Protein AF-A0A1J5J2H8-F1 (afdb_monomer)

Solvent-accessible surface area (backbone atoms only — not comparable to full-atom values): 5891 Å² total; per-residue (Å²): 134,50,74,67,51,59,46,52,61,62,56,69,70,75,77,83,62,90,72,64,55,72,67,55,47,54,51,51,39,74,70,46,85,51,73,71,57,30,41,55,38,49,52,54,50,43,48,73,78,53,73,63,58,43,62,58,54,9,65,80,56,78,49,48,40,72,53,47,51,49,51,51,53,41,31,56,76,46,34,78,63,56,74,44,87,82,64,69,72,77,91,66,86,71,82,130

Radius of gyration: 14.27 Å; Cα contacts (8 Å, |Δi|>4): 78; chains: 1; bounding box: 27×40×36 Å

Secondary structure (DSSP, 8-state):
--HHHHHHHHHTSPPPP-SS-HHHHHHHHHHS-SHHHHHHHHHHHHHHHS---HHHHHHHHT--HHHHHHHHHHHHHHGGGGG-TT----S-----

Sequence (96 aa):
MDVDDLLMEQLETISIEDHLSLDEVIINMKRRPGFLAIQKWLVIYNFIVHPRPLSQIAMDTSLSAATVYRILVDYNRFGPEAFDVNRTRPVHAVAS

Structure (mmCIF, N/CA/C/O backbone):
data_AF-A0A1J5J2H8-F1
#
_entry.id   AF-A0A1J5J2H8-F1
#
loop_
_atom_site.group_PDB
_atom_site.id
_atom_site.type_symbol
_atom_site.label_atom_id
_atom_site.label_alt_id
_atom_site.label_comp_id
_atom_site.label_asym_id
_atom_site.label_entity_id
_atom_site.label_seq_id
_atom_site.pdbx_PDB_ins_code
_atom_site.Cartn_x
_atom_site.Cartn_y
_atom_site.Cartn_z
_atom_site.occupancy
_atom_site.B_iso_or_equiv
_atom_site.auth_seq_id
_atom_site.auth_comp_id
_atom_site.auth_asym_id
_atom_site.auth_atom_id
_atom_site.pdbx_PDB_model_num
ATOM 1 N N . MET A 1 1 ? 13.438 -18.115 -20.153 1.00 55.03 1 MET A N 1
ATOM 2 C CA . MET A 1 1 ? 12.393 -17.343 -19.467 1.00 55.03 1 MET A CA 1
ATOM 3 C C . MET A 1 1 ? 12.865 -17.229 -18.042 1.00 55.03 1 MET A C 1
ATOM 5 O O . MET A 1 1 ? 12.967 -18.255 -17.373 1.00 55.03 1 MET A O 1
ATOM 9 N N . ASP A 1 2 ? 13.346 -16.049 -17.674 1.00 66.88 2 ASP A N 1
ATOM 10 C CA . ASP A 1 2 ? 14.008 -15.839 -16.392 1.00 66.88 2 ASP A CA 1
ATOM 11 C C . ASP A 1 2 ? 12.987 -15.858 -15.246 1.00 66.88 2 ASP A C 1
ATOM 13 O O . ASP A 1 2 ? 11.798 -15.613 -15.448 1.0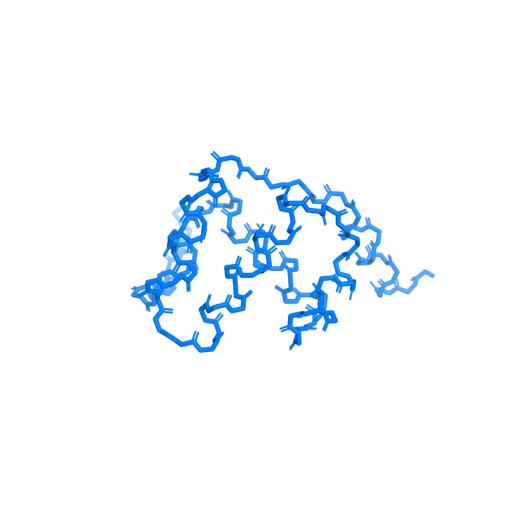0 66.88 2 ASP A O 1
ATOM 17 N N . VAL A 1 3 ? 13.424 -16.183 -14.026 1.00 57.25 3 VAL A N 1
ATOM 18 C CA . VAL A 1 3 ? 12.536 -16.158 -12.844 1.00 57.25 3 VAL A CA 1
ATOM 19 C C . VAL A 1 3 ? 11.971 -14.750 -12.636 1.00 57.25 3 VAL A C 1
ATOM 21 O O . VAL A 1 3 ? 10.814 -14.605 -12.252 1.00 57.25 3 VAL A O 1
ATOM 24 N N . ASP A 1 4 ? 12.764 -13.728 -12.960 1.00 59.84 4 ASP A N 1
ATOM 25 C CA . ASP A 1 4 ? 12.326 -12.336 -12.969 1.00 59.84 4 ASP A CA 1
ATOM 26 C C . ASP A 1 4 ? 11.248 -1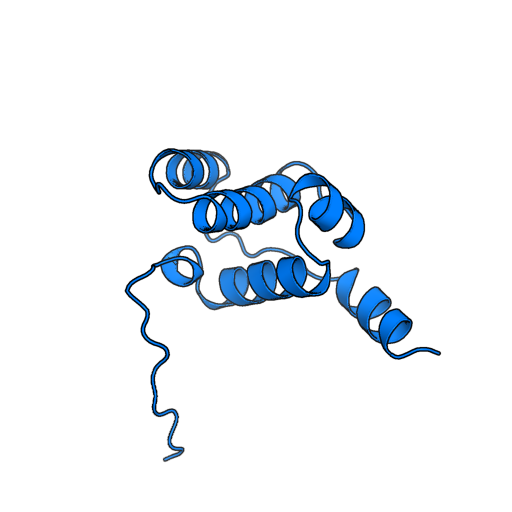2.068 -14.034 1.00 59.84 4 ASP A C 1
ATOM 28 O O . ASP A 1 4 ? 10.312 -11.330 -13.740 1.00 59.84 4 ASP A O 1
ATOM 32 N N . ASP A 1 5 ? 11.297 -12.718 -15.205 1.00 57.59 5 ASP A N 1
ATOM 33 C CA . ASP A 1 5 ? 10.255 -12.601 -16.242 1.00 57.59 5 ASP A CA 1
ATOM 34 C C . ASP A 1 5 ? 8.946 -13.281 -15.820 1.00 57.59 5 ASP A C 1
ATOM 36 O O . ASP A 1 5 ? 7.872 -12.714 -15.995 1.00 57.59 5 ASP A O 1
ATOM 40 N N . LEU A 1 6 ? 9.019 -14.478 -15.220 1.00 59.75 6 LEU A N 1
ATOM 41 C CA . LEU A 1 6 ? 7.836 -15.195 -14.723 1.00 59.75 6 LEU A CA 1
ATOM 42 C C . LEU A 1 6 ? 7.168 -14.425 -13.573 1.00 59.75 6 LEU A C 1
ATOM 44 O O . LEU A 1 6 ? 5.942 -14.390 -13.459 1.00 59.75 6 LEU A O 1
ATOM 48 N N . LEU A 1 7 ? 7.979 -13.796 -12.716 1.00 60.81 7 LEU A N 1
ATOM 49 C CA . LEU A 1 7 ? 7.477 -12.871 -11.711 1.00 60.81 7 LEU A CA 1
ATOM 50 C C . LEU A 1 7 ? 6.865 -11.644 -12.390 1.00 60.81 7 LEU A C 1
ATOM 52 O O . LEU A 1 7 ? 5.732 -11.326 -12.068 1.00 60.81 7 LEU A O 1
ATOM 56 N N . MET A 1 8 ? 7.527 -10.997 -13.356 1.00 58.06 8 MET A N 1
ATOM 57 C CA . MET A 1 8 ? 6.964 -9.846 -14.085 1.00 58.06 8 MET A CA 1
ATOM 58 C C . MET A 1 8 ? 5.599 -10.140 -14.717 1.00 58.06 8 MET A C 1
ATOM 60 O O . MET A 1 8 ? 4.701 -9.311 -14.599 1.00 58.06 8 MET A O 1
ATOM 64 N N . GLU A 1 9 ? 5.409 -11.324 -15.295 1.00 59.59 9 GLU A N 1
ATOM 65 C CA . GLU A 1 9 ? 4.140 -11.733 -15.908 1.00 59.59 9 GLU A CA 1
ATOM 66 C C . GLU A 1 9 ? 3.029 -11.958 -14.860 1.00 59.59 9 GLU A C 1
ATOM 68 O O . GLU A 1 9 ? 1.891 -11.536 -15.053 1.00 59.59 9 GLU A O 1
ATOM 73 N N . GLN A 1 10 ? 3.348 -12.529 -13.687 1.00 53.47 10 GLN A N 1
ATOM 74 C CA . GLN A 1 10 ? 2.391 -12.616 -12.568 1.00 53.47 10 GLN A CA 1
ATOM 75 C C . GLN A 1 10 ? 2.116 -11.260 -11.893 1.00 53.47 10 GLN A C 1
ATOM 77 O O . GLN A 1 10 ? 1.063 -11.068 -11.281 1.00 53.47 10 GLN A O 1
ATOM 82 N N . LEU A 1 11 ? 3.055 -10.316 -11.991 1.00 55.69 11 LEU A N 1
ATOM 83 C CA . LEU A 1 11 ? 2.950 -8.966 -11.434 1.00 55.69 11 LEU A CA 1
ATOM 84 C C . LEU A 1 11 ? 2.019 -8.059 -12.267 1.00 55.69 11 LEU A C 1
ATOM 86 O O . LEU A 1 11 ? 1.588 -7.027 -11.750 1.00 55.69 11 LEU A O 1
ATOM 90 N N . GLU A 1 12 ? 1.672 -8.427 -13.508 1.00 62.75 12 GLU A N 1
ATOM 91 C CA . GLU A 1 12 ? 0.784 -7.643 -14.386 1.00 62.75 12 GLU A CA 1
ATOM 92 C C . GLU A 1 12 ? -0.716 -7.796 -14.082 1.00 62.75 12 GLU A C 1
ATOM 94 O O . GLU A 1 12 ? -1.503 -6.945 -14.493 1.00 62.75 12 GLU A O 1
ATOM 99 N N . THR A 1 13 ? -1.139 -8.825 -13.339 1.00 70.06 13 THR A N 1
ATOM 100 C CA . THR A 1 1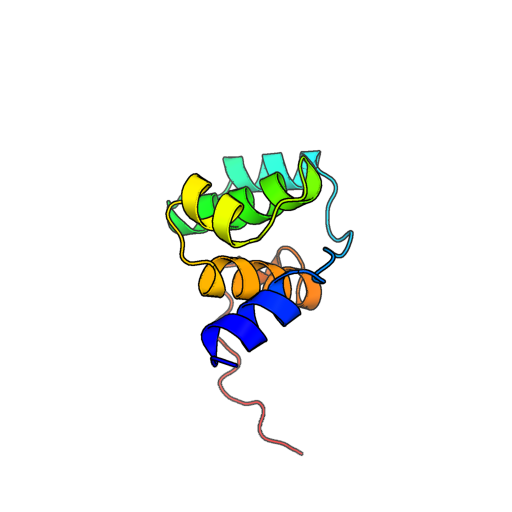3 ? -2.572 -9.167 -13.209 1.00 70.06 13 THR A CA 1
ATOM 101 C C . THR A 1 13 ? -3.169 -8.969 -11.817 1.00 70.06 13 THR A C 1
ATOM 103 O O . THR A 1 13 ? -4.294 -9.405 -11.572 1.00 70.06 13 THR A O 1
ATOM 106 N N . ILE A 1 14 ? -2.451 -8.359 -10.869 1.00 79.62 14 ILE A N 1
ATOM 107 C CA . ILE A 1 14 ? -3.022 -8.111 -9.540 1.00 79.62 14 ILE A CA 1
ATOM 108 C C . ILE A 1 14 ? -4.113 -7.036 -9.636 1.00 79.62 14 ILE A C 1
ATOM 110 O O . ILE A 1 14 ? -3.878 -5.961 -10.169 1.00 79.62 14 ILE A O 1
ATOM 114 N N . SER A 1 15 ? -5.312 -7.317 -9.131 1.00 82.25 15 SER A N 1
ATOM 115 C CA . SER A 1 15 ? -6.349 -6.312 -8.863 1.00 82.25 15 SER A CA 1
ATOM 116 C C . SER A 1 15 ? -6.402 -6.048 -7.365 1.00 82.25 15 SER A C 1
ATOM 118 O O . SER A 1 15 ? -6.066 -6.936 -6.582 1.00 82.25 15 SER A O 1
ATOM 120 N N . ILE A 1 16 ? -6.832 -4.860 -6.951 1.00 84.00 16 ILE A N 1
ATOM 121 C CA . ILE A 1 16 ? -7.024 -4.558 -5.532 1.00 84.00 16 ILE A CA 1
ATOM 122 C C . ILE A 1 16 ? -8.485 -4.778 -5.136 1.00 84.00 16 ILE A C 1
ATOM 124 O O . ILE A 1 16 ? -9.382 -4.422 -5.894 1.00 84.00 16 ILE A O 1
ATOM 128 N N . GLU A 1 17 ? -8.720 -5.402 -3.985 1.00 85.69 17 GLU A N 1
ATOM 129 C CA . GLU A 1 17 ? -10.067 -5.539 -3.423 1.00 85.69 1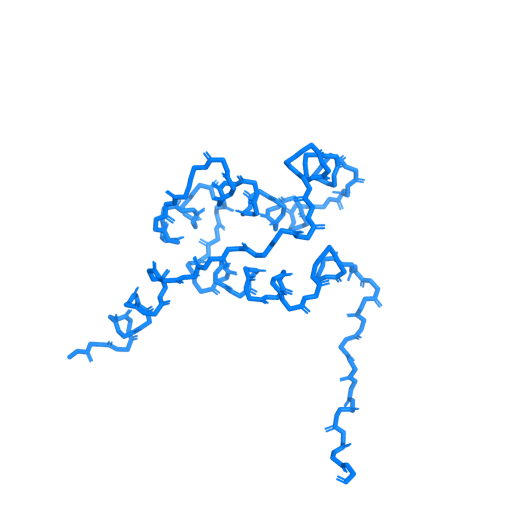7 GLU A CA 1
ATOM 130 C C . GLU A 1 17 ? -10.530 -4.224 -2.774 1.00 85.69 17 GLU A C 1
ATOM 132 O O . GLU A 1 17 ? -9.737 -3.514 -2.146 1.00 85.69 17 GLU A O 1
ATOM 137 N N . ASP A 1 18 ? -11.829 -3.929 -2.885 1.00 87.62 18 ASP A N 1
ATOM 138 C CA . ASP A 1 18 ? -12.466 -2.707 -2.373 1.00 87.62 18 ASP A CA 1
ATOM 139 C C . ASP A 1 18 ? -12.672 -2.757 -0.846 1.00 87.62 18 ASP A C 1
ATOM 141 O O . ASP A 1 18 ? -13.791 -2.739 -0.334 1.00 87.62 18 ASP A O 1
ATOM 145 N N . HIS A 1 19 ? -11.570 -2.828 -0.097 1.00 91.69 19 HIS A N 1
ATOM 146 C CA . HIS A 1 19 ? -11.589 -2.798 1.371 1.00 91.69 19 HIS A CA 1
ATOM 147 C C . HIS A 1 19 ? -11.838 -1.398 1.933 1.00 91.69 19 HIS A C 1
ATOM 149 O O . HIS A 1 19 ? -12.417 -1.263 3.007 1.00 91.69 19 HIS A O 1
ATOM 155 N N . LEU A 1 20 ? -11.373 -0.357 1.235 1.00 92.38 20 LEU A N 1
ATOM 156 C CA . LEU A 1 20 ? -11.535 1.045 1.618 1.00 92.38 20 LEU A CA 1
ATOM 157 C C . LEU A 1 20 ? -11.808 1.918 0.397 1.00 92.38 20 LEU A C 1
ATOM 159 O O . LEU A 1 20 ? -11.277 1.685 -0.688 1.00 92.38 20 LEU A O 1
ATOM 163 N N . SER A 1 21 ? -12.541 3.006 0.617 1.00 93.75 21 SER A N 1
ATOM 164 C CA . SER A 1 21 ? -12.600 4.119 -0.328 1.00 93.75 21 SER A CA 1
ATOM 165 C C . SER A 1 21 ? -11.256 4.854 -0.428 1.00 93.75 21 SER A C 1
ATOM 167 O O . SER A 1 21 ? -10.422 4.829 0.485 1.00 93.75 21 SER A O 1
ATOM 169 N N . LEU A 1 22 ? -11.057 5.588 -1.528 1.00 93.06 22 LEU A N 1
ATOM 170 C CA . LEU A 1 22 ? -9.865 6.418 -1.726 1.00 93.06 22 LEU A CA 1
ATOM 171 C C . LEU A 1 22 ? -9.657 7.432 -0.584 1.00 93.06 22 LEU A C 1
ATOM 173 O O . LEU A 1 22 ? -8.528 7.633 -0.129 1.00 93.06 22 LEU A O 1
ATOM 177 N N . ASP A 1 23 ? -10.735 8.038 -0.085 1.00 95.38 23 ASP A N 1
ATOM 178 C CA . ASP A 1 23 ? -10.666 8.998 1.019 1.00 95.38 23 ASP A CA 1
ATOM 179 C C . ASP A 1 23 ? -10.170 8.339 2.313 1.00 95.38 23 ASP A C 1
ATOM 181 O O . ASP A 1 23 ? -9.317 8.890 3.013 1.00 95.38 23 ASP A O 1
ATOM 185 N N . GLU A 1 24 ? -10.625 7.123 2.617 1.00 94.75 24 GLU A N 1
ATOM 186 C CA . GLU A 1 24 ? -10.174 6.370 3.790 1.00 94.75 24 GLU A CA 1
ATOM 187 C C . GLU A 1 24 ? -8.702 5.948 3.687 1.00 94.75 24 GLU A C 1
ATOM 189 O O . GLU A 1 24 ? -7.982 5.962 4.695 1.00 94.75 24 GLU A O 1
ATOM 194 N N . VAL A 1 25 ? -8.218 5.641 2.480 1.00 94.06 25 VAL A N 1
ATOM 195 C CA . VAL A 1 25 ? -6.790 5.404 2.210 1.00 94.06 25 VAL A CA 1
ATOM 196 C C . VAL A 1 25 ? -5.972 6.665 2.502 1.00 94.06 25 VAL A C 1
ATOM 198 O O . VAL A 1 25 ? -4.968 6.603 3.218 1.00 94.06 25 VAL A O 1
ATOM 201 N N . ILE A 1 26 ? -6.426 7.835 2.037 1.00 93.88 26 ILE A N 1
ATOM 202 C CA . ILE A 1 26 ? -5.766 9.125 2.302 1.00 93.88 26 ILE A CA 1
ATOM 203 C C . ILE A 1 26 ? -5.751 9.438 3.805 1.00 93.88 26 ILE A C 1
ATOM 205 O O . ILE A 1 26 ? -4.737 9.906 4.335 1.00 93.88 26 ILE A O 1
ATOM 209 N N . ILE A 1 27 ? -6.852 9.173 4.515 1.00 94.25 27 ILE A N 1
ATOM 210 C 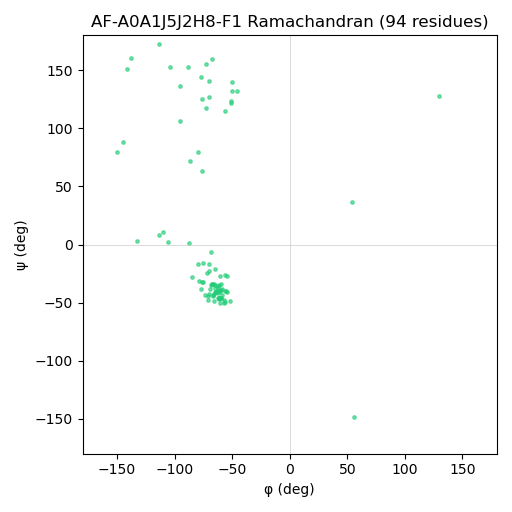CA . ILE A 1 27 ? -6.940 9.359 5.969 1.00 94.25 27 ILE A CA 1
ATOM 211 C C . ILE A 1 27 ? -5.917 8.470 6.686 1.00 94.25 27 ILE A C 1
ATOM 213 O O . ILE A 1 27 ? -5.193 8.956 7.560 1.00 94.25 27 ILE A O 1
ATOM 217 N N . ASN A 1 28 ? -5.819 7.191 6.319 1.00 92.06 28 ASN A N 1
ATOM 218 C CA . ASN A 1 28 ? -4.863 6.271 6.930 1.00 92.06 28 ASN A CA 1
ATOM 219 C C . ASN A 1 28 ? -3.406 6.674 6.661 1.00 92.06 28 ASN A C 1
ATOM 221 O O . ASN A 1 28 ? -2.591 6.649 7.588 1.00 92.06 28 ASN A O 1
ATOM 225 N N . MET A 1 29 ? -3.100 7.122 5.440 1.00 89.75 29 MET A N 1
ATOM 226 C CA . MET A 1 29 ? -1.775 7.626 5.070 1.00 89.75 29 MET A CA 1
ATOM 227 C C . MET A 1 29 ? -1.344 8.818 5.939 1.00 89.75 29 MET A C 1
ATOM 229 O O . MET A 1 29 ? -0.186 8.906 6.334 1.00 89.75 29 MET A O 1
ATOM 233 N N . LYS A 1 30 ? -2.276 9.720 6.278 1.00 88.75 30 LYS A N 1
ATOM 234 C CA . LYS A 1 30 ? -2.005 10.901 7.119 1.00 88.75 30 LYS A CA 1
ATOM 235 C C . LYS A 1 30 ? -1.934 10.589 8.615 1.00 88.75 30 LYS A C 1
ATOM 237 O O . LYS A 1 30 ? -1.240 11.289 9.346 1.00 88.75 30 LYS A O 1
ATOM 242 N N . ARG A 1 31 ? -2.685 9.590 9.092 1.00 87.94 31 ARG A N 1
ATOM 243 C CA . ARG A 1 31 ? -2.834 9.297 10.531 1.00 87.94 31 ARG A CA 1
ATOM 244 C C . ARG A 1 31 ? -1.732 8.418 11.114 1.00 87.94 31 ARG A C 1
ATOM 246 O O . ARG A 1 31 ? -1.498 8.503 12.316 1.00 87.94 31 ARG A O 1
ATOM 253 N N . ARG A 1 32 ? -1.093 7.553 10.320 1.00 79.06 32 ARG A N 1
ATOM 254 C CA . ARG A 1 32 ? -0.098 6.596 10.832 1.00 79.06 32 ARG A CA 1
ATOM 255 C C . ARG A 1 32 ? 1.324 7.153 10.673 1.00 79.06 32 ARG A C 1
ATOM 257 O O . ARG A 1 32 ? 1.827 7.179 9.551 1.00 79.06 32 ARG A O 1
ATOM 264 N N . PRO A 1 33 ? 1.994 7.587 11.759 1.00 74.25 33 PRO A N 1
ATOM 265 C CA . PRO A 1 33 ? 3.372 8.046 11.669 1.00 74.25 33 PRO A CA 1
ATOM 266 C C . PRO A 1 33 ? 4.310 6.867 11.381 1.00 74.25 33 PRO A C 1
ATOM 268 O O . PRO A 1 33 ? 4.151 5.776 11.926 1.00 74.25 33 PRO A O 1
ATOM 271 N N . GLY A 1 34 ? 5.311 7.102 10.536 1.00 85.06 34 GLY A N 1
ATOM 272 C CA . GLY A 1 34 ? 6.353 6.129 10.218 1.00 85.06 34 GLY A 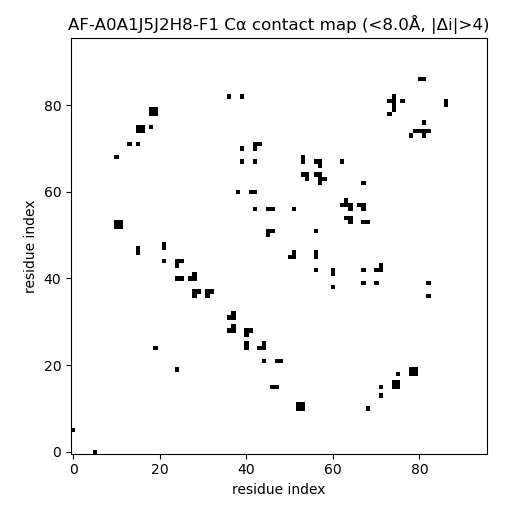CA 1
ATOM 273 C C . GLY A 1 34 ? 6.537 5.956 8.717 1.00 85.06 34 GLY A C 1
ATOM 274 O O . GLY A 1 34 ? 5.590 5.667 7.991 1.00 85.06 34 GLY A O 1
ATOM 275 N N . PHE A 1 35 ? 7.782 6.093 8.260 1.00 85.62 35 PHE A N 1
ATOM 276 C CA . PHE A 1 35 ? 8.127 6.059 6.837 1.00 85.62 35 PHE A CA 1
ATOM 277 C C . PHE A 1 35 ? 7.574 4.816 6.125 1.00 85.62 35 PHE A C 1
ATOM 279 O O . PHE A 1 35 ? 6.903 4.933 5.106 1.00 85.62 35 PHE A O 1
ATOM 286 N N . LEU A 1 36 ? 7.770 3.627 6.703 1.00 88.06 36 LEU A N 1
ATOM 287 C CA . LEU A 1 36 ? 7.309 2.381 6.089 1.00 88.06 36 LEU A CA 1
ATOM 288 C C . LEU A 1 36 ? 5.777 2.260 6.057 1.00 88.06 36 LEU A C 1
ATOM 290 O O . LEU A 1 36 ? 5.231 1.713 5.103 1.00 88.06 36 LEU A O 1
ATOM 294 N N . ALA A 1 37 ? 5.078 2.767 7.076 1.00 89.88 37 ALA A N 1
ATOM 295 C CA . ALA A 1 37 ? 3.617 2.778 7.087 1.00 89.88 37 ALA A CA 1
ATOM 296 C C . ALA A 1 37 ? 3.074 3.698 5.986 1.00 89.88 37 ALA A C 1
ATOM 298 O O . ALA A 1 37 ? 2.167 3.306 5.257 1.00 89.88 37 ALA A O 1
ATOM 299 N N . ILE A 1 38 ? 3.681 4.876 5.817 1.00 92.25 38 ILE A N 1
ATOM 300 C CA . ILE A 1 38 ? 3.332 5.820 4.751 1.00 92.25 38 ILE A CA 1
ATOM 301 C C . ILE A 1 38 ? 3.564 5.187 3.375 1.00 92.25 38 ILE A C 1
ATOM 303 O O . ILE A 1 38 ? 2.667 5.241 2.541 1.00 92.25 38 ILE A O 1
ATOM 307 N N . GLN A 1 39 ? 4.706 4.526 3.147 1.00 94.31 39 GLN A N 1
ATOM 308 C CA . GLN A 1 39 ? 4.989 3.888 1.853 1.00 94.31 39 GLN A CA 1
ATOM 309 C C . GLN A 1 39 ? 3.983 2.788 1.499 1.00 94.31 39 GLN A C 1
ATOM 311 O O . GLN A 1 39 ? 3.534 2.703 0.360 1.00 94.31 39 GLN A O 1
ATOM 316 N N . LYS A 1 40 ? 3.565 1.978 2.480 1.00 94.56 40 LYS A N 1
ATOM 317 C CA . LYS A 1 40 ? 2.522 0.963 2.272 1.00 94.56 40 LYS A CA 1
ATOM 318 C C . LYS A 1 40 ? 1.204 1.584 1.814 1.00 94.56 40 LYS A C 1
ATOM 320 O O . LYS A 1 40 ? 0.619 1.116 0.844 1.00 94.56 40 LYS A O 1
ATOM 325 N N . TRP A 1 41 ? 0.766 2.664 2.460 1.00 95.44 41 TRP A N 1
ATOM 326 C CA . TRP A 1 41 ? -0.443 3.377 2.044 1.00 95.44 41 TRP A CA 1
ATOM 327 C C . TRP A 1 41 ? -0.286 4.081 0.695 1.00 95.44 41 TRP A C 1
ATOM 329 O O . TRP A 1 41 ? -1.237 4.116 -0.082 1.00 95.44 41 TRP A O 1
ATOM 339 N N . LEU A 1 42 ? 0.911 4.582 0.384 1.00 94.56 42 LEU A N 1
ATOM 340 C CA . LEU A 1 42 ? 1.207 5.205 -0.901 1.00 94.56 42 LEU A CA 1
ATOM 341 C C . LEU A 1 42 ? 1.140 4.196 -2.058 1.00 94.56 42 LEU A C 1
ATOM 343 O O . LEU A 1 42 ? 0.677 4.556 -3.138 1.00 94.56 42 LEU A O 1
ATOM 347 N N . VAL A 1 43 ? 1.525 2.934 -1.834 1.00 95.06 43 VAL A N 1
ATOM 348 C CA . VAL A 1 43 ? 1.325 1.847 -2.809 1.00 95.06 43 VAL A CA 1
ATOM 349 C C . VAL A 1 43 ? -0.163 1.646 -3.108 1.00 95.06 43 VAL A C 1
ATOM 351 O O . VAL A 1 43 ? -0.545 1.662 -4.276 1.00 95.06 43 VAL A O 1
ATOM 354 N N . ILE A 1 44 ? -1.003 1.515 -2.073 1.00 95.19 44 ILE A N 1
ATOM 355 C CA . ILE A 1 44 ? -2.458 1.335 -2.239 1.00 95.19 44 ILE A CA 1
ATOM 356 C C . ILE A 1 44 ? -3.076 2.530 -2.973 1.00 95.19 44 ILE A C 1
ATOM 358 O O . ILE A 1 44 ? -3.818 2.357 -3.936 1.00 95.19 44 ILE A O 1
ATOM 362 N N . TYR A 1 45 ? -2.709 3.748 -2.568 1.00 94.69 45 TYR A N 1
ATOM 363 C CA . TYR A 1 45 ? -3.157 4.981 -3.211 1.00 94.69 45 TYR A CA 1
ATOM 364 C C . TYR A 1 45 ? -2.801 5.027 -4.703 1.00 94.69 45 TYR A C 1
ATOM 366 O O . TYR A 1 45 ? -3.673 5.284 -5.531 1.00 94.69 45 TYR A O 1
ATOM 374 N N . ASN A 1 46 ? -1.537 4.762 -5.058 1.00 93.19 46 ASN A N 1
ATOM 375 C CA . ASN A 1 46 ? -1.101 4.785 -6.456 1.00 93.19 46 ASN A CA 1
ATOM 376 C C . ASN A 1 46 ? -1.843 3.741 -7.284 1.00 93.19 46 ASN A C 1
ATOM 378 O O . ASN A 1 46 ? -2.251 4.041 -8.402 1.00 93.19 46 ASN A O 1
ATOM 382 N N . PHE A 1 47 ? -2.060 2.551 -6.724 1.00 90.06 47 PHE A N 1
ATOM 383 C CA . PHE A 1 47 ? -2.767 1.486 -7.417 1.00 90.06 47 PHE A CA 1
ATOM 384 C C . PHE A 1 47 ? -4.234 1.846 -7.705 1.00 90.06 47 PHE A C 1
ATOM 386 O O . PHE A 1 47 ? -4.707 1.595 -8.806 1.00 90.06 47 PHE A O 1
ATOM 393 N N . ILE A 1 48 ? -4.932 2.484 -6.757 1.00 90.62 48 ILE A N 1
ATOM 394 C CA . ILE A 1 48 ? -6.335 2.907 -6.927 1.00 90.62 48 ILE A CA 1
ATOM 395 C C . ILE A 1 48 ? -6.457 4.080 -7.909 1.00 90.62 48 ILE A C 1
ATOM 397 O O . ILE A 1 48 ? -7.314 4.071 -8.788 1.00 90.62 48 ILE A O 1
ATOM 401 N N . VAL A 1 49 ? -5.626 5.115 -7.754 1.00 90.50 49 VAL A N 1
ATOM 402 C CA . VAL A 1 49 ? -5.756 6.363 -8.528 1.00 90.50 49 VAL A CA 1
ATOM 403 C C . VAL A 1 49 ? -5.229 6.209 -9.948 1.00 90.50 49 VAL A C 1
ATOM 405 O O . VAL A 1 49 ? -5.772 6.796 -10.882 1.00 90.50 49 VAL A O 1
ATOM 408 N N . HIS A 1 50 ? -4.140 5.464 -10.112 1.00 84.00 50 HIS A N 1
ATOM 409 C CA . HIS A 1 50 ? -3.479 5.315 -11.395 1.00 84.00 50 HIS A CA 1
ATOM 410 C C . HIS A 1 50 ? -2.802 3.940 -11.483 1.00 84.00 50 HIS A C 1
ATOM 412 O O . HIS A 1 50 ? -1.577 3.858 -11.331 1.00 84.00 50 HIS A O 1
ATOM 418 N N . PRO A 1 51 ? -3.567 2.872 -11.782 1.00 81.44 51 PRO A N 1
ATOM 419 C CA . PRO A 1 51 ? -3.015 1.535 -11.967 1.00 81.44 51 PRO A CA 1
ATOM 420 C C . PRO A 1 51 ? -1.846 1.571 -12.963 1.00 81.44 51 PRO A C 1
ATOM 422 O O . PRO A 1 51 ? -1.981 2.060 -14.086 1.00 81.44 51 PRO A O 1
ATOM 425 N N . ARG A 1 52 ? -0.669 1.124 -12.524 1.00 83.69 52 ARG A N 1
ATOM 426 C CA . ARG A 1 52 ? 0.578 1.069 -13.306 1.00 83.69 52 ARG A CA 1
ATOM 427 C C . ARG A 1 52 ? 1.289 -0.246 -13.022 1.00 83.69 52 ARG A C 1
ATOM 429 O O . ARG A 1 52 ? 1.057 -0.831 -11.961 1.00 83.69 52 ARG A O 1
ATOM 436 N N . PRO A 1 53 ? 2.208 -0.673 -13.905 1.00 86.44 53 PRO A N 1
ATOM 437 C CA . PRO A 1 53 ? 3.104 -1.779 -13.607 1.00 86.44 53 PRO A CA 1
ATOM 438 C C . PRO A 1 53 ? 3.781 -1.589 -12.248 1.00 86.44 53 PRO A C 1
ATOM 440 O O . PRO A 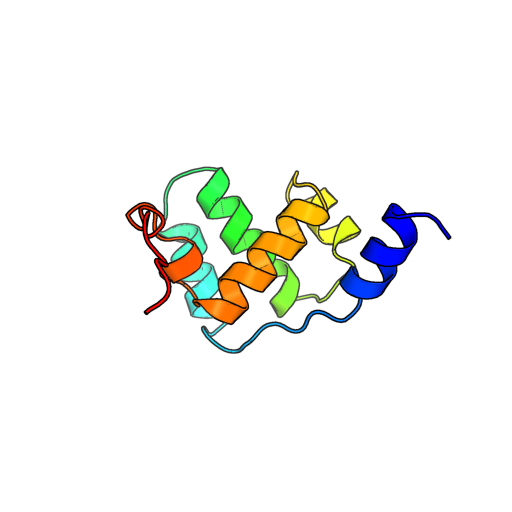1 53 ? 4.215 -0.484 -11.902 1.00 86.44 53 PRO A O 1
ATOM 443 N N . LEU A 1 54 ? 3.909 -2.673 -11.484 1.00 89.12 54 LEU A N 1
ATOM 444 C CA . LEU A 1 54 ? 4.424 -2.612 -10.113 1.00 89.12 54 LEU A CA 1
ATOM 445 C C . LEU A 1 54 ? 5.852 -2.059 -10.038 1.00 89.12 54 LEU A C 1
ATOM 447 O O . LEU A 1 54 ? 6.218 -1.454 -9.035 1.00 89.12 54 LEU A O 1
ATOM 451 N N . SER A 1 55 ? 6.639 -2.212 -11.105 1.00 88.00 55 SER A N 1
ATOM 452 C CA . SER A 1 55 ? 7.973 -1.619 -11.249 1.00 88.00 55 SER A CA 1
ATOM 453 C C . SER A 1 55 ? 7.957 -0.086 -11.238 1.00 88.00 55 SER A C 1
ATOM 455 O O . SER A 1 55 ? 8.847 0.528 -10.654 1.00 88.00 55 SER A O 1
ATOM 457 N N . GLN A 1 56 ? 6.931 0.542 -11.816 1.00 90.06 56 GLN A N 1
ATOM 458 C CA . GLN A 1 56 ? 6.782 1.999 -11.791 1.00 90.06 56 GLN A CA 1
ATOM 459 C C . GLN A 1 56 ? 6.357 2.481 -10.402 1.00 90.06 56 GLN A C 1
ATOM 461 O O . GLN A 1 56 ? 6.939 3.421 -9.870 1.00 90.06 56 GLN A O 1
ATOM 466 N N . ILE A 1 57 ? 5.405 1.786 -9.767 1.00 91.06 57 ILE A N 1
ATOM 467 C CA . ILE A 1 57 ? 4.991 2.093 -8.387 1.00 91.06 57 ILE A CA 1
ATOM 468 C C . ILE A 1 57 ? 6.177 1.932 -7.427 1.00 91.06 57 ILE A C 1
ATOM 470 O O . ILE A 1 57 ? 6.366 2.743 -6.522 1.00 91.06 57 ILE A O 1
ATOM 474 N N . ALA A 1 58 ? 7.004 0.907 -7.630 1.00 91.56 58 ALA A N 1
ATOM 475 C CA . ALA A 1 58 ? 8.213 0.666 -6.852 1.00 91.56 58 ALA A CA 1
ATOM 476 C C . ALA A 1 58 ? 9.200 1.844 -6.939 1.00 91.56 58 ALA A C 1
ATOM 478 O O . ALA A 1 58 ? 9.709 2.285 -5.909 1.00 91.56 58 ALA A O 1
ATOM 479 N N . MET A 1 59 ? 9.405 2.398 -8.139 1.00 90.81 59 MET A N 1
ATOM 480 C CA . MET A 1 59 ? 10.241 3.582 -8.353 1.00 90.81 59 MET A CA 1
ATOM 481 C C . MET A 1 59 ? 9.702 4.810 -7.602 1.00 90.81 59 MET A C 1
ATOM 483 O O . MET A 1 59 ? 10.462 5.464 -6.891 1.00 90.81 59 MET A O 1
ATOM 487 N N . ASP A 1 60 ? 8.394 5.072 -7.685 1.00 90.44 60 ASP A N 1
ATOM 488 C CA . ASP A 1 60 ? 7.749 6.233 -7.048 1.00 90.44 60 ASP A CA 1
ATOM 489 C C . ASP A 1 60 ? 7.689 6.125 -5.507 1.00 90.44 60 ASP A C 1
ATOM 491 O O . ASP A 1 60 ? 7.598 7.132 -4.803 1.00 90.44 60 ASP A O 1
ATOM 495 N N . THR A 1 61 ? 7.754 4.905 -4.967 1.00 91.25 61 THR A N 1
ATOM 496 C CA . THR A 1 61 ? 7.659 4.619 -3.520 1.00 91.25 61 THR A CA 1
ATOM 497 C C . THR A 1 61 ? 8.999 4.255 -2.872 1.00 91.25 61 THR A C 1
ATOM 499 O O . THR A 1 61 ? 9.059 3.981 -1.672 1.00 91.25 61 THR A O 1
ATOM 502 N N . SER A 1 62 ? 10.101 4.266 -3.629 1.00 92.31 62 SER A N 1
ATOM 503 C CA . SER A 1 62 ? 11.421 3.805 -3.165 1.00 92.31 62 SER A CA 1
ATOM 504 C C . SER A 1 62 ? 11.394 2.373 -2.594 1.00 92.31 62 SER A C 1
ATOM 506 O O . SER A 1 62 ? 12.077 2.064 -1.614 1.00 92.31 62 SER A O 1
ATOM 508 N N . LEU A 1 63 ? 10.584 1.495 -3.194 1.00 92.31 63 LEU A N 1
ATOM 509 C CA . LEU A 1 63 ? 10.445 0.078 -2.842 1.00 92.31 63 LEU A CA 1
ATOM 510 C C . LEU A 1 63 ? 10.956 -0.818 -3.980 1.00 92.31 63 LEU A C 1
ATOM 512 O O . LEU A 1 63 ? 11.252 -0.354 -5.074 1.00 92.31 63 LEU A O 1
ATOM 516 N N . SER A 1 64 ? 11.042 -2.128 -3.739 1.00 91.75 64 SER A N 1
ATOM 517 C CA . SER A 1 64 ? 11.192 -3.109 -4.824 1.00 91.75 64 SER A CA 1
ATOM 518 C C . SER A 1 64 ? 9.826 -3.562 -5.345 1.00 91.75 64 SER A C 1
ATOM 520 O O . SER A 1 64 ? 8.861 -3.610 -4.579 1.00 91.75 64 SER A O 1
ATOM 522 N N . ALA A 1 65 ? 9.745 -3.981 -6.613 1.00 90.50 65 ALA A N 1
ATOM 523 C CA . ALA A 1 65 ? 8.512 -4.52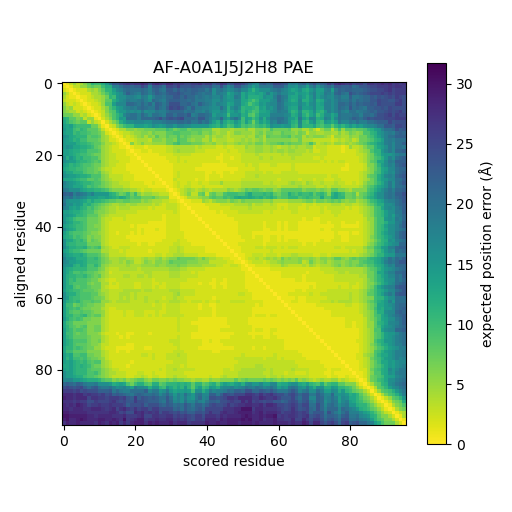7 -7.197 1.00 90.50 65 ALA A CA 1
ATOM 524 C C . ALA A 1 65 ? 7.960 -5.717 -6.387 1.00 90.50 65 ALA A C 1
ATOM 526 O O . ALA A 1 65 ? 6.765 -5.780 -6.106 1.00 90.50 65 ALA A O 1
ATOM 527 N N . ALA A 1 66 ? 8.838 -6.601 -5.898 1.00 88.62 66 ALA A N 1
ATOM 528 C CA . ALA A 1 66 ? 8.454 -7.702 -5.010 1.00 88.62 66 ALA A CA 1
ATOM 529 C C . ALA A 1 66 ? 7.836 -7.217 -3.683 1.00 88.62 66 ALA A C 1
ATOM 531 O O . ALA A 1 66 ? 6.933 -7.854 -3.139 1.00 88.62 66 ALA A O 1
ATOM 532 N N . THR A 1 67 ? 8.303 -6.083 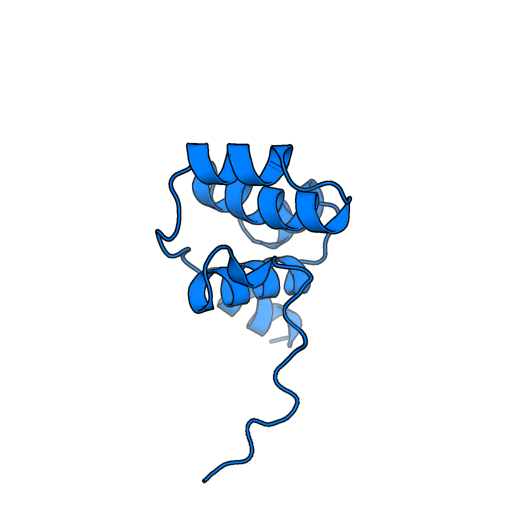-3.150 1.00 92.62 67 THR A N 1
ATOM 533 C CA . THR A 1 67 ? 7.719 -5.481 -1.943 1.00 92.62 67 THR A CA 1
ATOM 534 C C . THR A 1 67 ? 6.347 -4.887 -2.234 1.00 92.62 67 THR A C 1
ATOM 536 O O . THR A 1 67 ? 5.423 -5.129 -1.463 1.00 92.62 67 THR A O 1
ATOM 539 N N . VAL A 1 68 ? 6.198 -4.168 -3.351 1.00 93.69 68 VAL A N 1
ATOM 540 C CA . VAL A 1 68 ? 4.907 -3.628 -3.809 1.00 93.69 68 VAL A CA 1
ATOM 541 C C . VAL A 1 68 ? 3.884 -4.752 -3.967 1.00 93.69 68 VAL A C 1
ATOM 543 O O . VAL A 1 68 ? 2.799 -4.677 -3.398 1.00 93.69 68 VAL A O 1
ATOM 546 N N . TYR A 1 69 ? 4.250 -5.836 -4.650 1.00 91.81 69 TYR A N 1
ATOM 547 C CA . TYR A 1 69 ? 3.384 -7.002 -4.810 1.00 91.81 69 TYR A CA 1
ATOM 548 C C . TYR A 1 69 ? 2.947 -7.597 -3.477 1.00 91.81 69 TYR A C 1
ATOM 550 O O . TYR A 1 69 ? 1.761 -7.820 -3.254 1.00 91.81 69 TYR A O 1
ATOM 558 N N . ARG A 1 70 ? 3.892 -7.810 -2.551 1.00 92.56 70 ARG A N 1
ATOM 559 C CA . ARG A 1 70 ? 3.557 -8.357 -1.234 1.00 92.56 70 ARG A CA 1
ATOM 560 C C . ARG A 1 70 ? 2.615 -7.443 -0.453 1.00 92.56 70 ARG A C 1
ATOM 562 O O . ARG A 1 70 ? 1.712 -7.948 0.199 1.00 92.56 70 ARG A O 1
ATOM 569 N N . ILE A 1 71 ? 2.787 -6.125 -0.551 1.00 94.50 71 ILE A N 1
ATOM 570 C CA . ILE A 1 71 ? 1.874 -5.149 0.059 1.00 94.50 71 ILE A CA 1
ATOM 571 C C . ILE A 1 71 ? 0.455 -5.311 -0.496 1.00 94.50 71 ILE A C 1
ATOM 573 O O . ILE A 1 71 ? -0.488 -5.349 0.288 1.00 94.50 71 ILE A O 1
ATOM 577 N N . LEU A 1 72 ? 0.309 -5.439 -1.817 1.00 93.56 72 LEU A N 1
ATOM 578 C CA . LEU A 1 72 ? -0.991 -5.619 -2.467 1.00 93.56 72 LEU A CA 1
ATOM 579 C C . LEU A 1 72 ? -1.636 -6.963 -2.099 1.00 93.56 72 LEU A C 1
ATOM 581 O O . LEU A 1 72 ? -2.812 -6.998 -1.759 1.00 93.56 72 LEU A O 1
ATOM 585 N N . VAL A 1 73 ? -0.866 -8.057 -2.087 1.00 93.62 73 VAL A N 1
ATOM 586 C CA . VAL A 1 73 ? -1.350 -9.382 -1.658 1.00 93.62 73 VAL A CA 1
ATOM 587 C C . VAL A 1 73 ? -1.804 -9.364 -0.199 1.00 93.62 73 VAL A C 1
ATOM 589 O O . VAL A 1 73 ? -2.877 -9.876 0.119 1.00 93.62 73 VAL A O 1
ATOM 592 N N . ASP A 1 74 ? -1.007 -8.773 0.694 1.00 93.88 74 ASP A N 1
ATOM 593 C CA . ASP A 1 74 ? -1.356 -8.672 2.111 1.00 93.88 74 ASP A CA 1
ATOM 594 C C . ASP A 1 74 ? -2.608 -7.804 2.306 1.00 93.88 74 ASP A C 1
ATOM 596 O O . ASP A 1 74 ? -3.482 -8.166 3.094 1.00 93.88 74 ASP A O 1
ATOM 600 N N . TYR A 1 75 ? -2.723 -6.696 1.568 1.00 94.44 75 TYR A N 1
ATOM 601 C CA . TYR A 1 75 ? -3.887 -5.814 1.620 1.00 94.44 75 TYR A CA 1
ATOM 602 C C . TYR A 1 75 ? -5.150 -6.483 1.071 1.00 94.44 75 TYR A C 1
ATOM 604 O O . TYR A 1 75 ? -6.179 -6.434 1.726 1.00 94.44 75 TYR A O 1
ATOM 612 N N . ASN A 1 76 ? -5.083 -7.185 -0.062 1.00 92.94 76 ASN A N 1
ATOM 613 C CA . ASN A 1 76 ? -6.232 -7.941 -0.571 1.00 92.94 76 ASN A CA 1
ATOM 614 C C . ASN A 1 76 ? -6.696 -8.996 0.431 1.00 92.94 76 ASN A C 1
ATOM 616 O O . ASN A 1 76 ? -7.884 -9.196 0.630 1.00 92.94 76 ASN A O 1
ATOM 620 N N . ARG A 1 77 ? -5.757 -9.663 1.105 1.00 93.31 77 ARG A N 1
ATOM 621 C CA . ARG A 1 77 ? -6.099 -10.738 2.034 1.00 93.31 77 ARG A CA 1
ATOM 622 C C . ARG A 1 77 ? -6.656 -10.243 3.368 1.00 93.31 77 ARG A C 1
ATOM 624 O O . ARG A 1 77 ? -7.404 -10.972 4.018 1.00 93.31 77 ARG A O 1
ATOM 631 N N . PHE A 1 78 ? -6.207 -9.084 3.840 1.00 93.81 78 PHE A N 1
ATOM 632 C CA . PHE A 1 78 ? -6.441 -8.651 5.218 1.00 93.81 78 PHE A CA 1
ATOM 633 C C . PHE A 1 78 ? -6.933 -7.217 5.350 1.00 93.81 78 PHE A C 1
ATOM 635 O O . PHE A 1 78 ? -7.023 -6.754 6.477 1.00 93.81 78 PHE A O 1
ATOM 642 N N . GLY A 1 79 ? -7.174 -6.506 4.255 1.00 93.31 79 GLY A N 1
ATOM 643 C CA . GLY A 1 79 ? -7.558 -5.106 4.280 1.00 93.31 79 GLY A CA 1
ATOM 644 C C . GLY A 1 79 ? -6.559 -4.212 5.039 1.00 93.31 79 GLY A C 1
ATOM 645 O O . GLY A 1 79 ? -5.348 -4.474 5.068 1.00 93.31 79 GLY A O 1
ATOM 646 N N . PRO A 1 80 ? -7.043 -3.131 5.675 1.00 92.25 80 PRO A N 1
ATOM 647 C CA . PRO A 1 80 ? -6.239 -2.195 6.468 1.00 92.25 80 PRO A CA 1
ATOM 648 C C . PRO A 1 80 ? -5.440 -2.838 7.608 1.00 92.25 80 PRO A C 1
ATOM 650 O O . PRO A 1 80 ? -4.399 -2.308 8.019 1.00 92.25 80 PRO A O 1
ATOM 653 N N . GLU A 1 81 ? -5.902 -3.975 8.128 1.00 90.81 81 GLU A N 1
ATOM 654 C CA . GLU A 1 81 ? -5.255 -4.736 9.194 1.00 90.81 81 GLU A CA 1
ATOM 655 C C . GLU A 1 81 ? -3.897 -5.304 8.758 1.00 90.81 81 GLU A C 1
ATOM 657 O O . GLU A 1 81 ? -3.035 -5.561 9.603 1.00 90.81 81 GLU A O 1
ATOM 662 N N . ALA A 1 82 ? -3.648 -5.433 7.448 1.00 90.69 82 ALA A N 1
ATOM 663 C CA . ALA A 1 82 ? -2.340 -5.792 6.896 1.00 90.69 82 ALA A CA 1
ATOM 664 C C . ALA A 1 82 ? -1.210 -4.859 7.369 1.00 90.69 82 ALA A C 1
ATOM 666 O O . ALA A 1 82 ? -0.038 -5.250 7.416 1.00 90.69 82 ALA A O 1
ATOM 667 N N . PHE A 1 83 ? -1.541 -3.608 7.700 1.00 90.06 83 PHE A N 1
ATOM 668 C CA . PHE A 1 83 ? -0.573 -2.572 8.066 1.00 90.06 83 PHE A CA 1
ATOM 669 C C . PHE A 1 83 ? -0.629 -2.193 9.546 1.00 90.06 83 PHE A C 1
ATOM 671 O O . PHE A 1 83 ? -0.028 -1.191 9.947 1.00 90.06 83 PHE A O 1
ATOM 678 N N . ASP A 1 84 ? -1.344 -2.962 10.367 1.00 83.12 84 ASP A N 1
ATOM 679 C CA . ASP A 1 84 ? -1.324 -2.777 11.810 1.00 83.12 84 ASP A CA 1
ATOM 680 C C . ASP A 1 84 ? -0.034 -3.344 12.421 1.00 83.12 84 ASP A C 1
ATOM 682 O O . ASP A 1 84 ? 0.333 -4.502 12.219 1.00 83.12 84 ASP A O 1
ATOM 686 N N . VAL A 1 85 ? 0.678 -2.501 13.168 1.00 66.38 85 VAL A N 1
ATOM 687 C CA . VAL A 1 85 ? 1.969 -2.830 13.794 1.00 66.38 85 VAL A CA 1
ATOM 688 C C . VAL A 1 85 ? 1.825 -3.832 14.942 1.00 66.38 85 VAL A C 1
ATOM 690 O O . VAL A 1 85 ? 2.805 -4.475 15.306 1.00 66.38 85 VAL A O 1
ATOM 693 N N . ASN A 1 86 ? 0.609 -4.019 15.466 1.00 55.31 86 ASN A N 1
ATOM 694 C CA . ASN A 1 86 ? 0.314 -4.991 16.522 1.00 55.31 86 ASN A CA 1
ATOM 695 C C . ASN A 1 86 ? -0.014 -6.399 16.018 1.00 55.31 86 ASN A C 1
ATOM 697 O O . ASN A 1 86 ? -0.259 -7.295 16.827 1.00 55.31 86 ASN A O 1
ATOM 701 N N . ARG A 1 87 ? 0.025 -6.646 14.704 1.00 51.97 87 ARG A N 1
ATOM 702 C CA . ARG A 1 87 ? -0.064 -8.009 14.184 1.00 51.97 87 ARG A CA 1
ATOM 703 C C . ARG A 1 87 ? 1.301 -8.684 14.316 1.00 51.97 87 ARG A C 1
ATOM 705 O O . ARG A 1 87 ? 2.065 -8.798 13.357 1.00 51.97 87 ARG A O 1
ATOM 712 N N . THR A 1 88 ? 1.620 -9.164 15.517 1.00 43.88 88 THR A N 1
ATOM 713 C CA . THR A 1 88 ? 2.536 -10.301 15.635 1.00 43.88 88 THR A CA 1
ATOM 714 C C . THR A 1 88 ? 1.999 -11.383 14.704 1.00 43.88 88 THR A C 1
ATOM 716 O O . THR A 1 88 ? 0.822 -11.744 14.770 1.00 43.88 88 THR A O 1
ATOM 719 N N . ARG A 1 89 ? 2.829 -11.851 13.759 1.00 47.03 89 ARG A N 1
ATOM 720 C CA . ARG A 1 89 ? 2.483 -13.020 12.939 1.00 47.03 89 ARG A CA 1
ATOM 721 C C . ARG A 1 89 ? 1.945 -14.092 13.893 1.00 47.03 89 ARG A C 1
ATOM 723 O O . ARG A 1 89 ? 2.614 -14.338 14.900 1.00 47.03 89 ARG A O 1
ATOM 730 N N . PRO A 1 90 ? 0.798 -14.736 13.618 1.00 41.53 90 PRO A N 1
ATOM 731 C CA . PRO A 1 90 ? 0.441 -15.920 14.374 1.00 41.53 90 PRO A CA 1
ATOM 732 C C . PRO A 1 90 ? 1.607 -16.900 14.223 1.00 41.53 90 PRO A C 1
ATOM 734 O O . PRO A 1 90 ? 1.919 -17.329 13.113 1.00 41.53 90 PRO A O 1
ATOM 737 N N . VAL A 1 91 ? 2.288 -17.206 15.328 1.00 52.72 91 VAL A N 1
ATOM 738 C CA . VAL A 1 91 ? 3.445 -18.121 15.350 1.00 52.72 91 VAL A CA 1
ATOM 739 C C . VAL A 1 91 ? 3.003 -19.564 15.057 1.00 52.72 91 VAL A C 1
ATOM 741 O O . VAL A 1 91 ? 3.826 -20.445 14.849 1.00 52.72 91 VAL A O 1
ATOM 744 N N . HIS A 1 92 ? 1.699 -19.820 14.959 1.00 46.75 92 HIS A N 1
ATOM 745 C CA . HIS A 1 92 ? 1.153 -21.159 14.850 1.00 46.75 92 HIS A CA 1
ATOM 746 C C . HIS A 1 92 ? -0.085 -21.190 13.951 1.00 46.75 92 HIS A C 1
ATOM 748 O O . HIS A 1 92 ? -1.213 -21.126 14.421 1.00 46.75 92 HIS A O 1
ATOM 754 N N . ALA A 1 93 ? 0.130 -21.371 12.649 1.00 45.50 93 ALA A N 1
ATOM 755 C CA . ALA A 1 93 ? -0.734 -22.271 11.893 1.00 45.50 93 ALA A CA 1
ATOM 756 C C . ALA A 1 93 ? -0.133 -23.678 12.032 1.00 45.50 93 ALA A C 1
ATOM 758 O O . ALA A 1 93 ? 0.504 -24.189 11.114 1.00 45.50 93 ALA A O 1
ATOM 759 N N . VAL A 1 94 ? -0.251 -24.269 13.228 1.00 46.31 94 VAL A N 1
ATOM 760 C CA . VAL A 1 94 ? -0.181 -25.728 13.336 1.00 46.31 94 VAL A CA 1
ATOM 761 C C . VAL A 1 94 ? -1.486 -26.250 12.761 1.00 46.31 94 VAL A C 1
ATOM 763 O O . VAL A 1 94 ? -2.568 -25.894 13.227 1.00 46.31 94 VAL A O 1
ATOM 766 N N . ALA A 1 95 ? -1.356 -27.020 11.689 1.00 44.00 95 ALA A N 1
ATOM 767 C CA . ALA A 1 95 ? -2.435 -27.808 11.132 1.00 44.00 95 ALA A CA 1
ATOM 768 C C . ALA A 1 95 ? -3.090 -28.639 12.248 1.00 44.00 95 ALA A C 1
ATOM 770 O O . ALA A 1 95 ? -2.391 -29.252 13.059 1.00 44.00 95 ALA A O 1
ATOM 771 N N . SER A 1 96 ? -4.421 -28.594 12.292 1.00 43.88 96 SER A N 1
ATOM 772 C CA . SER A 1 96 ? -5.249 -29.635 12.908 1.00 43.88 96 SER A CA 1
ATOM 773 C C . SER A 1 96 ? -5.509 -30.730 11.885 1.00 43.88 96 SER A C 1
ATOM 775 O O . SER A 1 96 ? -5.570 -30.379 10.683 1.00 43.88 96 SER A O 1
#

Nearest PDB structures (foldseek):
  8cyf-assembly1_B  TM=4.416E-01  e=1.795E+00  Mycobacterium tuberculosis

pLDDT: mean 81.04, std 16.69, range [41.53, 95.44]

Foldseek 3Di:
DDPVVVVQVVQLDQDADPLDDLVVLVVQLVPDDDLVLNLLSQLVNCCVPPNDRLCVSCVVSVHHSVVSVVSRVLCRVPNPVSSDPPPPPPPDPPDD

Mean predicted aligned error: 8.48 Å